Protein AF-A0A920MGE0-F1 (afdb_monomer_lite)

Radius of gyration: 15.02 Å; chains: 1; bounding box: 39×25×40 Å

Structure (mmCIF, N/CA/C/O backbone):
data_AF-A0A920MGE0-F1
#
_entry.id   AF-A0A920MGE0-F1
#
loop_
_atom_site.group_PDB
_atom_site.id
_atom_site.type_symbol
_atom_site.label_atom_id
_atom_site.label_alt_id
_atom_site.label_comp_id
_atom_site.label_asym_id
_atom_site.label_entity_id
_atom_site.label_seq_id
_atom_site.pdbx_PDB_ins_code
_atom_site.Cartn_x
_atom_site.Cartn_y
_atom_site.Cartn_z
_atom_site.occupancy
_atom_site.B_iso_or_equiv
_atom_site.auth_seq_id
_atom_site.auth_comp_id
_atom_site.auth_asym_id
_atom_site.auth_atom_id
_atom_site.pdbx_PDB_model_num
ATOM 1 N N . MET A 1 1 ? 4.676 -15.559 -2.197 1.00 35.34 1 MET A N 1
ATOM 2 C CA . MET A 1 1 ? 5.300 -14.277 -1.804 1.00 35.34 1 MET A CA 1
ATOM 3 C C . MET A 1 1 ? 4.805 -13.915 -0.406 1.00 35.34 1 MET A C 1
ATOM 5 O O . MET A 1 1 ? 3.692 -13.423 -0.258 1.00 35.34 1 MET A O 1
ATOM 9 N N . HIS A 1 2 ? 5.566 -14.296 0.622 1.00 36.97 2 HIS A N 1
ATOM 10 C CA . HIS A 1 2 ? 5.294 -13.947 2.019 1.00 36.97 2 HIS A CA 1
ATOM 11 C C . HIS A 1 2 ? 6.057 -12.651 2.295 1.00 36.97 2 HIS A C 1
ATOM 13 O O . HIS A 1 2 ? 7.283 -12.652 2.259 1.00 36.97 2 HIS A O 1
ATOM 19 N N . ILE A 1 3 ? 5.346 -11.535 2.450 1.00 47.34 3 ILE A N 1
ATOM 20 C CA . ILE A 1 3 ? 5.971 -10.255 2.78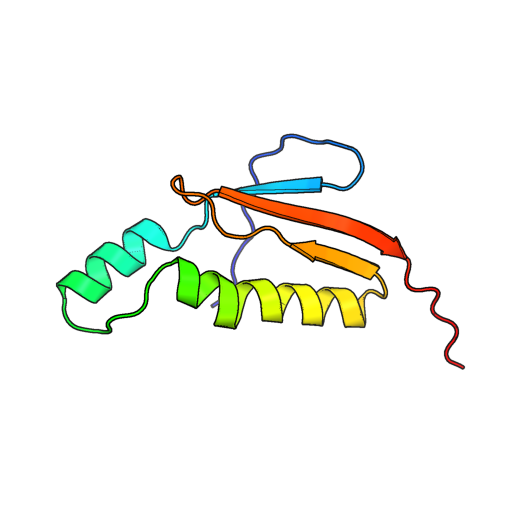9 1.00 47.34 3 ILE A CA 1
ATOM 21 C C . ILE A 1 3 ? 6.224 -10.304 4.297 1.00 47.34 3 ILE A C 1
ATOM 23 O O . ILE A 1 3 ? 5.297 -10.121 5.085 1.00 47.34 3 ILE A O 1
ATOM 27 N N . SER A 1 4 ? 7.449 -10.631 4.705 1.00 35.28 4 SER A N 1
ATOM 28 C CA . SER A 1 4 ? 7.861 -10.467 6.098 1.00 35.28 4 SER A CA 1
ATOM 29 C C . SER A 1 4 ? 8.002 -8.973 6.364 1.00 35.28 4 SER A C 1
ATOM 31 O O . SER A 1 4 ? 8.847 -8.300 5.783 1.00 35.28 4 SER A O 1
ATOM 33 N N . PHE A 1 5 ? 7.111 -8.449 7.193 1.00 42.84 5 PHE A N 1
ATOM 34 C CA . PHE A 1 5 ? 6.998 -7.037 7.527 1.00 42.84 5 PHE A CA 1
ATOM 35 C C . PHE A 1 5 ? 8.175 -6.619 8.422 1.00 42.84 5 PHE A C 1
ATOM 37 O O . PHE A 1 5 ? 8.156 -6.861 9.627 1.00 42.84 5 PHE A O 1
ATOM 44 N N . PHE A 1 6 ? 9.223 -6.046 7.828 1.00 39.38 6 PHE A N 1
ATOM 45 C CA . PHE A 1 6 ? 10.302 -5.387 8.562 1.00 39.38 6 PHE A CA 1
ATOM 46 C C . PHE A 1 6 ? 9.898 -3.922 8.752 1.00 39.38 6 PHE A C 1
ATOM 48 O O . PHE A 1 6 ? 10.027 -3.108 7.845 1.00 39.38 6 PHE A O 1
ATOM 55 N N . LEU A 1 7 ? 9.281 -3.629 9.894 1.00 44.84 7 LEU A N 1
ATOM 56 C CA . LEU A 1 7 ? 8.856 -2.284 10.263 1.00 44.84 7 LEU A CA 1
ATOM 57 C C . LEU A 1 7 ? 9.955 -1.580 11.049 1.00 44.84 7 LEU A C 1
ATOM 59 O O . LEU A 1 7 ? 10.228 -1.976 12.185 1.00 44.84 7 LEU A O 1
ATOM 63 N N . ASP A 1 8 ? 10.4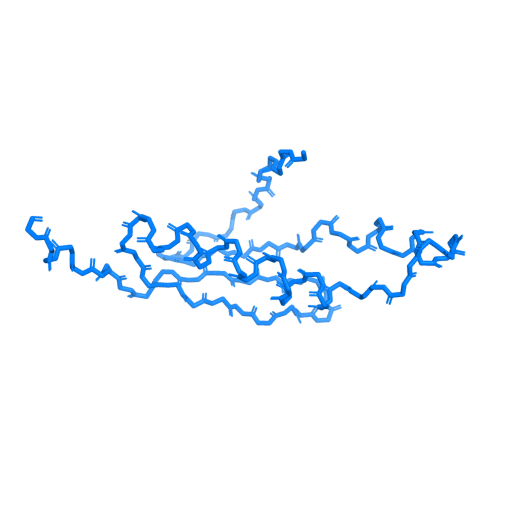90 -0.496 10.499 1.00 39.84 8 ASP A N 1
ATOM 64 C CA . ASP A 1 8 ? 11.139 0.513 11.329 1.00 39.84 8 ASP A CA 1
ATOM 65 C C . ASP A 1 8 ? 10.083 1.225 12.187 1.00 39.84 8 ASP A C 1
ATOM 67 O O . ASP A 1 8 ? 8.971 1.527 11.750 1.00 39.84 8 ASP A O 1
ATOM 71 N N . LYS A 1 9 ? 10.394 1.375 13.475 1.00 44.50 9 LYS A N 1
ATOM 72 C CA . LYS A 1 9 ? 9.413 1.593 14.543 1.00 44.50 9 LYS A CA 1
ATOM 73 C C . LYS A 1 9 ? 9.472 3.035 15.045 1.00 44.50 9 LYS A C 1
ATOM 75 O O . LYS A 1 9 ? 10.236 3.332 15.956 1.00 44.50 9 LYS A O 1
ATOM 80 N N . GLU A 1 10 ? 8.581 3.890 14.549 1.00 42.88 10 GLU A N 1
ATOM 81 C CA . GLU A 1 10 ? 8.177 5.117 15.246 1.00 42.88 10 GLU A CA 1
ATOM 82 C C . GLU A 1 10 ? 6.745 4.914 15.764 1.00 42.88 10 GLU A C 1
ATOM 84 O O . GLU A 1 10 ? 5.811 4.685 14.999 1.00 42.88 10 GLU A O 1
ATOM 89 N N . ASN A 1 11 ? 6.592 4.834 17.085 1.00 46.00 11 ASN A N 1
ATOM 90 C CA . ASN A 1 11 ? 5.415 4.260 17.739 1.00 46.00 11 ASN A CA 1
ATOM 91 C C . ASN A 1 11 ? 4.518 5.391 18.271 1.00 46.00 11 ASN A C 1
ATOM 93 O O . ASN A 1 11 ? 4.711 5.843 19.398 1.00 46.00 11 ASN A O 1
ATOM 97 N N . SER A 1 12 ? 3.557 5.854 17.468 1.00 50.88 12 SER A N 1
ATOM 98 C CA . SER A 1 12 ? 2.420 6.653 17.949 1.00 50.88 12 SER A CA 1
ATOM 99 C C . SER A 1 12 ? 1.179 5.750 18.060 1.00 50.88 12 SER A C 1
ATOM 101 O O . SER A 1 12 ? 1.085 4.740 17.366 1.00 50.88 12 SER A O 1
ATOM 103 N N . GLU A 1 13 ? 0.258 6.059 18.981 1.00 62.25 13 GLU A N 1
ATOM 104 C CA . GLU A 1 13 ? -0.708 5.138 19.629 1.00 62.25 13 GLU A CA 1
ATOM 105 C C . GLU A 1 13 ? -1.569 4.205 18.745 1.00 62.25 13 GLU A C 1
ATOM 107 O O . GLU A 1 13 ? -2.172 3.274 19.273 1.00 62.25 13 GLU A O 1
ATOM 112 N N . ALA A 1 14 ? -1.625 4.384 17.426 1.00 74.56 14 ALA A N 1
ATOM 113 C CA . ALA A 1 14 ? -2.294 3.455 16.509 1.00 74.56 14 ALA A CA 1
ATOM 114 C C . ALA A 1 14 ? -1.821 3.589 15.051 1.00 74.56 14 ALA A C 1
ATOM 116 O O . ALA A 1 14 ? -2.482 3.074 14.145 1.00 74.56 14 ALA A O 1
ATOM 117 N N . GLU A 1 15 ? -0.718 4.303 14.808 1.00 80.94 15 GLU A N 1
ATOM 118 C CA . GLU A 1 15 ? -0.205 4.591 13.470 1.00 80.94 15 GLU A CA 1
ATOM 119 C C . GLU A 1 15 ? 1.114 3.851 13.245 1.00 80.94 15 GLU A C 1
ATOM 121 O O . GLU A 1 15 ? 1.970 3.768 14.126 1.00 80.94 15 GLU A O 1
ATOM 126 N N . ARG A 1 16 ? 1.282 3.301 12.048 1.00 80.56 16 ARG A N 1
ATOM 127 C CA . ARG A 1 16 ? 2.526 2.687 11.594 1.00 80.56 16 ARG A CA 1
ATOM 128 C C . ARG A 1 16 ? 2.917 3.302 10.274 1.00 80.56 16 ARG A C 1
ATOM 130 O O . ARG A 1 16 ? 2.073 3.416 9.390 1.00 80.56 16 ARG A O 1
ATOM 137 N N . ARG A 1 17 ? 4.194 3.642 10.140 1.00 85.06 17 ARG A N 1
ATOM 138 C CA . ARG A 1 17 ? 4.774 4.179 8.910 1.00 85.06 17 ARG A CA 1
ATOM 139 C C . ARG A 1 17 ? 5.908 3.287 8.445 1.00 85.06 17 ARG A C 1
ATOM 141 O O . ARG A 1 17 ? 6.615 2.724 9.276 1.00 85.06 17 ARG A O 1
ATOM 148 N N . TRP A 1 18 ? 6.056 3.135 7.139 1.00 83.75 18 TRP A N 1
ATOM 149 C CA . TRP A 1 18 ? 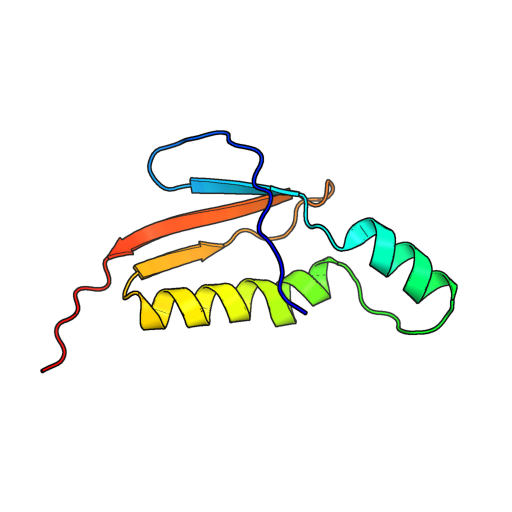7.162 2.397 6.540 1.00 83.75 18 TRP A CA 1
ATOM 150 C C . TRP A 1 18 ? 7.389 2.852 5.101 1.00 83.75 18 T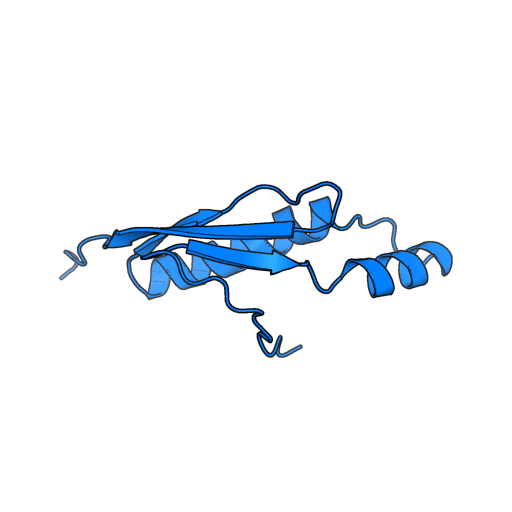RP A C 1
ATOM 152 O O . TRP A 1 18 ? 6.481 3.370 4.452 1.00 83.75 18 TRP A O 1
ATOM 162 N N . THR A 1 19 ? 8.593 2.615 4.590 1.00 85.44 19 THR A N 1
ATOM 163 C CA . THR A 1 19 ? 8.916 2.813 3.175 1.00 85.44 19 THR A CA 1
ATOM 164 C C . THR A 1 19 ? 8.486 1.592 2.373 1.00 85.44 19 THR A C 1
ATOM 166 O O . THR A 1 19 ? 8.767 0.452 2.757 1.00 85.44 19 THR A O 1
ATOM 169 N N . SER A 1 20 ? 7.799 1.810 1.256 1.00 83.19 20 SER A N 1
ATOM 170 C CA . SER A 1 20 ? 7.397 0.743 0.348 1.00 83.19 20 SER A CA 1
ATOM 171 C C . SER A 1 20 ? 8.621 -0.067 -0.124 1.00 83.19 20 SER A C 1
ATOM 173 O O . SER A 1 20 ? 9.629 0.503 -0.538 1.00 83.19 20 SER A O 1
ATOM 175 N N . PRO A 1 21 ? 8.571 -1.412 -0.070 1.00 82.12 21 PRO A N 1
ATOM 176 C CA . PRO A 1 21 ? 9.718 -2.252 -0.412 1.00 82.12 21 PRO A CA 1
ATOM 177 C C . PRO A 1 21 ? 9.871 -2.482 -1.926 1.00 82.12 21 PRO A C 1
ATOM 179 O O . PRO A 1 21 ? 10.743 -3.249 -2.338 1.00 82.12 21 PRO A O 1
ATOM 182 N N . PHE A 1 22 ? 8.997 -1.904 -2.757 1.00 83.50 22 PHE A N 1
ATOM 183 C CA . PHE A 1 22 ? 8.898 -2.251 -4.176 1.00 83.50 22 PHE A CA 1
ATOM 184 C C . PHE A 1 22 ? 9.711 -1.344 -5.096 1.00 83.50 22 PHE A C 1
ATOM 186 O O . PHE A 1 22 ? 10.048 -1.802 -6.185 1.00 83.50 22 PHE A O 1
ATOM 193 N N . GLY A 1 23 ? 10.078 -0.131 -4.672 1.00 83.88 23 GLY A N 1
ATOM 194 C CA . GLY A 1 23 ? 10.733 0.869 -5.521 1.00 83.88 23 GLY A CA 1
ATOM 195 C C . GLY A 1 23 ? 11.922 0.325 -6.312 1.00 83.88 23 GLY A C 1
ATOM 196 O O . GLY A 1 23 ? 11.917 0.365 -7.541 1.00 83.88 23 GLY A O 1
ATOM 197 N N . LEU A 1 24 ? 12.887 -0.304 -5.630 1.00 85.69 24 LEU A N 1
ATOM 198 C CA . LEU A 1 24 ? 14.086 -0.856 -6.277 1.00 85.69 24 LEU A CA 1
ATOM 199 C C . LEU A 1 24 ? 13.758 -1.963 -7.296 1.00 85.69 24 LEU A C 1
ATOM 201 O O . LEU A 1 24 ? 14.343 -2.034 -8.375 1.00 85.69 24 LEU A O 1
ATOM 205 N N . ILE A 1 25 ? 12.825 -2.856 -6.958 1.00 86.69 25 ILE A N 1
ATOM 206 C CA . ILE A 1 25 ? 12.467 -3.987 -7.824 1.00 86.69 25 ILE A CA 1
ATOM 207 C C . ILE A 1 25 ? 11.677 -3.489 -9.037 1.00 86.69 25 ILE A C 1
ATOM 209 O O . ILE A 1 25 ? 11.944 -3.933 -10.155 1.00 86.69 25 ILE A O 1
ATOM 213 N N . LEU A 1 26 ? 10.739 -2.562 -8.841 1.00 87.50 26 LEU A N 1
ATOM 214 C CA . LEU A 1 26 ? 9.944 -1.976 -9.920 1.00 87.50 26 LEU A CA 1
ATOM 215 C C . LEU A 1 26 ? 10.827 -1.198 -10.895 1.00 87.50 26 LEU A C 1
ATOM 217 O O . LEU A 1 26 ? 10.706 -1.395 -12.099 1.00 87.50 26 LEU A O 1
ATOM 221 N N . GLU A 1 27 ? 11.783 -0.410 -10.400 1.00 88.38 27 GLU A N 1
ATOM 222 C CA . GLU A 1 27 ? 12.730 0.312 -11.256 1.00 88.38 27 GLU A CA 1
ATOM 223 C C . GLU A 1 27 ? 13.486 -0.647 -12.193 1.00 88.38 27 GLU A C 1
ATOM 225 O O . GLU A 1 27 ? 13.554 -0.440 -13.409 1.00 88.38 27 GLU A O 1
ATOM 230 N N . HIS A 1 28 ? 14.021 -1.743 -11.650 1.00 89.69 28 HIS A N 1
ATOM 231 C CA . HIS A 1 28 ? 14.763 -2.717 -12.445 1.00 89.69 28 HIS A CA 1
ATOM 232 C C . HIS A 1 28 ? 13.878 -3.488 -13.430 1.00 89.69 28 HIS A C 1
ATOM 234 O O . HIS A 1 28 ? 14.281 -3.701 -14.573 1.00 89.69 28 HIS A O 1
ATOM 240 N N . THR A 1 29 ? 12.690 -3.913 -13.012 1.00 89.12 29 THR A N 1
ATOM 241 C CA . THR A 1 29 ? 11.778 -4.730 -13.834 1.00 89.12 29 THR A CA 1
ATOM 242 C C . THR A 1 29 ? 11.116 -3.920 -14.953 1.00 89.12 29 THR A C 1
ATOM 244 O O . THR A 1 29 ? 11.018 -4.423 -16.077 1.00 89.12 29 THR A O 1
ATOM 247 N N . VAL A 1 30 ? 10.790 -2.643 -14.710 1.00 90.69 30 VAL A N 1
ATOM 248 C CA . VAL A 1 30 ? 10.362 -1.687 -15.749 1.00 90.69 30 VAL A CA 1
ATOM 249 C C . VAL A 1 30 ? 11.486 -1.447 -16.754 1.00 90.69 30 VAL A C 1
ATOM 251 O O . VAL A 1 30 ? 11.263 -1.535 -17.961 1.00 90.69 30 VAL A O 1
ATOM 254 N N . ARG A 1 31 ? 12.727 -1.235 -16.289 1.00 89.06 31 ARG A N 1
ATOM 255 C CA . ARG A 1 31 ? 13.889 -1.058 -17.182 1.00 89.06 31 ARG A CA 1
ATOM 256 C C . ARG A 1 31 ? 14.152 -2.282 -18.062 1.00 89.06 31 ARG A C 1
ATOM 258 O O . ARG A 1 31 ? 14.644 -2.142 -19.178 1.00 89.06 31 ARG A O 1
ATOM 265 N N . LEU A 1 32 ? 13.841 -3.477 -17.564 1.00 92.38 32 LEU A N 1
ATOM 266 C CA . LEU A 1 32 ? 13.934 -4.730 -18.317 1.00 92.38 32 LEU A CA 1
ATOM 267 C C . LEU A 1 32 ? 12.744 -4.963 -19.264 1.00 92.38 32 LEU A C 1
ATOM 269 O O . LEU A 1 32 ? 12.745 -5.956 -19.988 1.00 92.38 32 LEU A O 1
ATOM 273 N N . GLY A 1 33 ? 11.743 -4.078 -19.269 1.00 90.00 33 GLY A N 1
ATOM 274 C CA . GLY A 1 33 ? 10.560 -4.180 -20.122 1.00 90.00 33 GLY A CA 1
ATOM 275 C C . GLY A 1 33 ? 9.591 -5.287 -19.707 1.00 90.00 33 GLY A C 1
ATOM 276 O O . GLY A 1 33 ? 8.835 -5.773 -20.545 1.00 90.00 33 GLY A O 1
ATOM 277 N N . GLN A 1 34 ? 9.619 -5.725 -18.443 1.00 89.38 34 GLN A N 1
ATOM 278 C CA . GLN A 1 34 ? 8.716 -6.774 -17.956 1.00 89.38 34 GLN A CA 1
ATOM 279 C C . GLN A 1 34 ? 7.287 -6.262 -17.729 1.00 89.38 34 GLN A C 1
ATOM 281 O O . GLN A 1 34 ? 6.338 -7.028 -17.888 1.00 89.38 34 GLN A O 1
ATOM 286 N N . HIS A 1 35 ? 7.140 -4.989 -17.352 1.00 90.50 35 HIS A N 1
ATOM 287 C CA . HIS A 1 35 ? 5.868 -4.290 -17.157 1.00 90.50 35 HIS A CA 1
ATOM 288 C C . HIS A 1 35 ? 6.084 -2.769 -17.107 1.00 90.50 35 HIS A C 1
ATOM 290 O O . HIS A 1 35 ? 7.219 -2.296 -17.095 1.00 90.50 35 HIS A O 1
ATOM 296 N N . ASP A 1 36 ? 4.993 -2.018 -17.005 1.00 89.62 36 ASP A N 1
ATOM 297 C CA . ASP A 1 36 ? 4.923 -0.560 -16.849 1.00 89.62 36 ASP A CA 1
ATOM 298 C C . ASP A 1 36 ? 4.377 -0.117 -15.477 1.00 89.62 36 ASP A C 1
ATOM 300 O O . ASP A 1 36 ? 4.177 1.072 -15.248 1.00 89.62 36 ASP A O 1
ATOM 304 N N . LEU A 1 37 ? 4.186 -1.065 -14.547 1.00 88.19 37 LEU A N 1
ATOM 305 C CA . LEU A 1 37 ? 3.657 -0.792 -13.209 1.00 88.19 37 LEU A CA 1
ATOM 306 C C . LEU A 1 37 ? 4.517 0.197 -12.417 1.00 88.19 37 LEU A C 1
ATOM 308 O O . LEU A 1 37 ? 5.724 0.006 -12.238 1.00 88.19 37 LEU A O 1
ATOM 312 N N . THR A 1 38 ? 3.844 1.189 -11.849 1.00 88.38 38 THR A N 1
ATOM 313 C CA . THR A 1 38 ? 4.407 2.153 -10.904 1.00 88.38 38 THR A CA 1
ATOM 314 C C . THR A 1 38 ? 4.205 1.710 -9.458 1.00 88.38 38 THR A C 1
ATOM 316 O O . THR A 1 38 ? 3.312 0.927 -9.125 1.00 88.38 38 THR A O 1
ATOM 319 N N . GLU A 1 39 ? 5.016 2.252 -8.551 1.00 86.69 39 GLU A N 1
ATOM 320 C CA . GLU A 1 39 ? 4.899 1.942 -7.124 1.00 86.69 39 GLU A CA 1
ATOM 321 C C . GLU A 1 39 ? 3.569 2.422 -6.526 1.00 86.69 39 GLU A C 1
ATOM 323 O O . GLU A 1 39 ? 2.971 1.737 -5.696 1.00 86.69 39 GLU A O 1
ATOM 328 N N . LYS A 1 40 ? 3.050 3.546 -7.032 1.00 88.69 40 LYS A N 1
ATOM 329 C CA . LYS A 1 40 ? 1.710 4.042 -6.707 1.00 88.69 40 LYS A CA 1
ATOM 330 C C . LYS A 1 40 ? 0.627 3.053 -7.112 1.00 88.69 40 LYS A C 1
ATOM 332 O O . LYS A 1 40 ? -0.252 2.755 -6.308 1.00 88.69 40 LYS A O 1
ATOM 337 N N . GLU A 1 41 ? 0.699 2.523 -8.330 1.00 89.12 41 GLU A N 1
ATOM 338 C CA . GLU A 1 41 ? -0.265 1.521 -8.776 1.00 89.12 41 GLU A CA 1
ATOM 339 C C . GLU A 1 41 ? -0.184 0.291 -7.883 1.00 89.12 41 GLU A C 1
ATOM 341 O O . GLU A 1 41 ? -1.201 -0.092 -7.318 1.00 89.12 41 GLU A O 1
ATOM 346 N N . VAL A 1 42 ? 1.007 -0.268 -7.648 1.00 89.50 42 VAL A N 1
ATOM 347 C CA . VAL A 1 42 ? 1.179 -1.419 -6.742 1.00 89.50 42 VAL A CA 1
ATOM 348 C C . VAL A 1 42 ? 0.580 -1.148 -5.357 1.00 89.50 42 VAL A C 1
ATOM 350 O O . VAL A 1 42 ? -0.109 -2.013 -4.801 1.00 89.50 42 VAL A O 1
ATOM 353 N N . HIS A 1 43 ? 0.775 0.053 -4.813 1.00 90.19 43 HIS A N 1
ATOM 354 C CA . HIS A 1 43 ? 0.169 0.456 -3.545 1.00 90.19 43 HIS A CA 1
ATOM 355 C C . HIS A 1 43 ? -1.368 0.447 -3.602 1.00 90.19 43 HIS A C 1
ATOM 357 O O . HIS A 1 43 ? -2.021 -0.163 -2.748 1.00 90.19 43 HIS A O 1
ATOM 363 N N . ASP A 1 44 ? -1.956 1.035 -4.641 1.00 89.94 44 ASP A N 1
ATOM 364 C CA . ASP A 1 44 ? -3.407 1.169 -4.792 1.00 89.94 44 ASP A CA 1
ATOM 365 C C . ASP A 1 44 ? -4.111 -0.160 -5.114 1.00 89.94 44 ASP A C 1
ATOM 367 O O . ASP A 1 44 ? -5.122 -0.506 -4.490 1.00 89.94 44 ASP A O 1
ATOM 371 N N . ILE A 1 45 ? -3.589 -0.940 -6.067 1.00 90.50 45 ILE A N 1
ATOM 372 C CA . ILE A 1 45 ? -4.213 -2.207 -6.478 1.00 90.50 45 ILE A CA 1
ATOM 373 C C . ILE A 1 45 ? -3.930 -3.355 -5.516 1.00 90.50 45 ILE A C 1
ATOM 375 O O . ILE A 1 45 ? -4.747 -4.279 -5.456 1.00 90.50 45 ILE A O 1
ATOM 379 N N . TRP A 1 46 ? -2.825 -3.323 -4.766 1.00 88.06 46 TRP A N 1
ATOM 380 C CA . TRP A 1 46 ? -2.418 -4.465 -3.949 1.00 88.06 46 TRP A CA 1
ATOM 381 C C . TRP A 1 46 ? -2.325 -4.159 -2.459 1.00 88.06 46 TRP A C 1
ATOM 383 O O . TRP A 1 46 ? -2.986 -4.837 -1.671 1.00 88.06 46 TRP A O 1
ATOM 393 N N . ILE A 1 47 ? -1.556 -3.148 -2.051 1.00 88.19 47 ILE A N 1
ATOM 394 C CA . ILE A 1 47 ? -1.299 -2.882 -0.627 1.00 88.19 47 ILE A CA 1
ATOM 395 C C . ILE A 1 47 ? -2.570 -2.425 0.087 1.00 88.19 47 ILE A C 1
ATOM 397 O O . ILE A 1 47 ? -2.991 -3.082 1.044 1.00 88.19 47 ILE A O 1
ATOM 401 N N . LYS A 1 48 ? -3.243 -1.380 -0.412 1.00 90.88 48 LYS A N 1
ATOM 402 C CA . LYS A 1 48 ? -4.502 -0.884 0.170 1.00 90.88 48 LYS A CA 1
ATOM 403 C C . LYS A 1 48 ? -5.564 -1.979 0.237 1.00 90.88 48 LYS A C 1
ATOM 405 O O . LYS A 1 48 ? -6.167 -2.197 1.286 1.00 90.88 48 LYS A O 1
ATOM 410 N N . LYS A 1 49 ? -5.752 -2.731 -0.855 1.00 90.56 49 LYS A N 1
ATOM 411 C CA . LYS A 1 49 ? -6.718 -3.844 -0.893 1.00 90.56 49 LYS A CA 1
ATOM 412 C C . LYS A 1 49 ? -6.394 -4.926 0.133 1.00 90.56 49 LYS A C 1
ATOM 414 O O . LYS A 1 49 ? -7.292 -5.403 0.821 1.00 90.56 49 LYS A O 1
ATOM 419 N N . ARG A 1 50 ? -5.120 -5.304 0.255 1.00 89.44 50 ARG A N 1
ATOM 420 C CA . ARG A 1 50 ? -4.676 -6.345 1.186 1.00 89.44 50 ARG A CA 1
ATOM 421 C C . ARG A 1 50 ? -4.887 -5.933 2.640 1.00 89.44 50 ARG A C 1
ATOM 423 O O . ARG A 1 50 ? -5.374 -6.740 3.426 1.00 89.44 50 ARG A O 1
ATOM 430 N N . PHE A 1 51 ? -4.546 -4.698 2.996 1.00 87.88 51 PHE A N 1
ATOM 431 C CA . PHE A 1 51 ? -4.757 -4.201 4.355 1.00 87.88 51 PHE A CA 1
ATOM 432 C C . PHE A 1 51 ? -6.238 -4.045 4.692 1.00 87.88 51 PHE A C 1
ATOM 434 O O . PHE A 1 51 ? -6.628 -4.450 5.781 1.00 87.88 51 PHE A O 1
ATOM 441 N N . ASN A 1 52 ? -7.073 -3.582 3.757 1.00 88.75 52 ASN A N 1
ATOM 442 C CA . ASN A 1 52 ? -8.524 -3.543 3.959 1.00 88.75 52 ASN A CA 1
ATOM 443 C C . ASN A 1 52 ? -9.126 -4.942 4.167 1.00 88.75 52 ASN A C 1
ATOM 445 O O . ASN A 1 52 ? -9.947 -5.120 5.059 1.00 88.75 52 ASN A O 1
ATOM 449 N N . ALA A 1 53 ? -8.669 -5.955 3.423 1.00 88.50 53 ALA A N 1
ATOM 450 C CA . ALA A 1 53 ? -9.117 -7.334 3.637 1.00 88.50 53 ALA A CA 1
ATOM 451 C C . ALA A 1 53 ? -8.728 -7.863 5.032 1.00 88.50 53 ALA A C 1
ATOM 453 O O . ALA A 1 53 ? -9.519 -8.537 5.687 1.00 88.50 53 ALA A O 1
ATOM 454 N N . PHE A 1 54 ? -7.526 -7.538 5.525 1.00 84.69 54 PHE A N 1
ATOM 455 C CA . PHE A 1 54 ? -7.144 -7.877 6.901 1.00 84.69 54 PHE A CA 1
ATOM 456 C C . PHE A 1 54 ? -7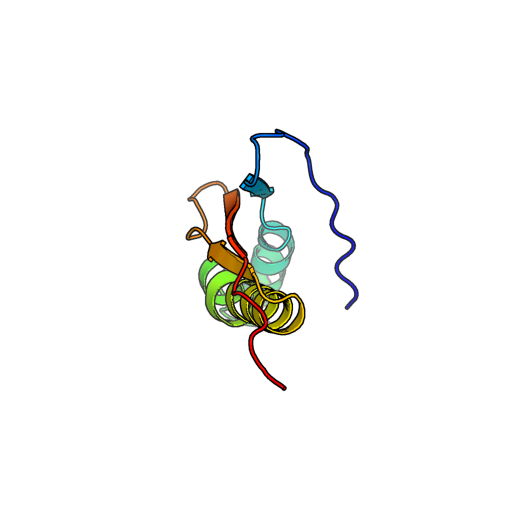.962 -7.106 7.941 1.00 84.69 54 PHE A C 1
ATOM 458 O O . PHE A 1 54 ? -8.348 -7.682 8.956 1.00 84.69 54 PHE A O 1
ATOM 465 N N . ALA A 1 55 ? -8.237 -5.829 7.687 1.00 85.56 55 ALA A N 1
ATOM 466 C CA . ALA A 1 55 ? -9.039 -4.966 8.545 1.00 85.56 55 ALA A CA 1
ATOM 467 C C . ALA A 1 55 ? -10.462 -5.515 8.730 1.00 85.56 55 ALA A C 1
ATOM 469 O O . ALA A 1 55 ? -10.951 -5.589 9.855 1.00 85.56 55 ALA A O 1
ATOM 470 N N . GLU A 1 56 ? -11.078 -5.988 7.642 1.00 85.88 56 GLU A N 1
ATOM 471 C CA . GLU A 1 56 ? -12.400 -6.621 7.649 1.00 85.88 56 GLU A CA 1
ATOM 472 C C . GLU A 1 56 ? -12.424 -7.889 8.514 1.00 85.88 56 GLU A C 1
ATOM 474 O O . GLU A 1 56 ? -13.324 -8.059 9.334 1.00 85.88 56 GLU A O 1
ATOM 479 N N . VAL A 1 57 ? -11.405 -8.747 8.395 1.00 87.00 57 VAL A N 1
ATOM 480 C CA . VAL A 1 57 ? -11.299 -9.985 9.189 1.00 87.00 57 VAL A CA 1
ATOM 481 C C . VAL A 1 57 ? -11.058 -9.697 10.674 1.00 87.00 57 VAL A C 1
ATOM 483 O O . VAL A 1 57 ? -11.581 -10.405 11.531 1.00 87.00 57 VAL A O 1
ATOM 486 N N . ILE A 1 58 ? -10.257 -8.676 10.988 1.00 81.81 58 ILE A N 1
ATOM 487 C CA . ILE A 1 58 ? -9.907 -8.303 12.369 1.00 81.81 58 ILE A CA 1
ATOM 488 C C . ILE A 1 58 ? -11.004 -7.429 13.011 1.00 81.81 58 ILE A C 1
ATOM 490 O O . ILE A 1 58 ? -11.038 -7.286 14.232 1.00 81.81 58 ILE A O 1
ATOM 494 N N . GLY A 1 59 ? -11.920 -6.867 12.216 1.00 80.75 59 GLY A N 1
ATOM 495 C CA . GLY A 1 59 ? -12.972 -5.974 12.698 1.00 80.75 59 GLY A CA 1
ATOM 496 C C . GLY A 1 59 ? -12.429 -4.610 13.123 1.00 80.75 59 GLY A C 1
ATOM 497 O O . GLY A 1 59 ? -12.804 -4.084 14.167 1.00 80.75 59 GLY A O 1
ATOM 498 N N . VAL A 1 60 ? -11.518 -4.026 12.345 1.00 81.94 60 VAL A N 1
ATOM 499 C CA . VAL A 1 60 ? -10.942 -2.697 12.608 1.00 81.94 60 VAL A CA 1
ATOM 500 C C . VAL A 1 60 ? -11.092 -1.836 11.363 1.00 81.94 60 VAL A C 1
ATOM 502 O O . VAL A 1 60 ? -10.949 -2.320 10.249 1.00 81.94 60 VAL A O 1
ATOM 505 N N . GLU A 1 61 ? -11.374 -0.552 11.542 1.00 84.56 61 GLU A N 1
ATOM 506 C CA . GLU A 1 61 ? -11.332 0.433 10.466 1.00 84.56 61 GLU A CA 1
ATOM 507 C C . GLU A 1 61 ? -9.906 0.985 10.340 1.00 84.56 61 GLU A C 1
ATOM 509 O O . GLU A 1 61 ? -9.333 1.465 11.326 1.00 84.56 61 GLU A O 1
ATOM 514 N N . LEU A 1 62 ? -9.328 0.898 9.139 1.00 87.44 62 LEU A N 1
ATOM 515 C CA . LEU A 1 62 ? -7.994 1.413 8.834 1.00 87.44 62 LEU A CA 1
ATOM 516 C C . LEU A 1 62 ? -8.083 2.630 7.913 1.00 87.44 62 LEU A C 1
ATOM 518 O O . LEU A 1 62 ? -8.766 2.602 6.893 1.00 87.44 62 LEU A O 1
ATOM 522 N N . GLU A 1 63 ? -7.313 3.659 8.237 1.00 89.25 63 GLU A N 1
ATOM 523 C CA . GLU A 1 63 ? -6.971 4.749 7.332 1.00 89.25 63 GLU A CA 1
ATOM 524 C C . GLU A 1 63 ? -5.582 4.461 6.758 1.00 89.25 63 GLU A C 1
ATOM 526 O O . GLU A 1 63 ? -4.628 4.244 7.508 1.00 89.25 63 GLU A O 1
ATOM 531 N N . ILE A 1 64 ? -5.477 4.397 5.431 1.00 90.06 64 ILE A N 1
ATOM 532 C CA . ILE A 1 64 ? -4.234 4.083 4.717 1.00 90.06 64 ILE A CA 1
ATOM 533 C C . ILE A 1 64 ? -3.869 5.299 3.873 1.00 90.06 64 ILE A C 1
ATOM 535 O O . ILE A 1 64 ? -4.674 5.715 3.036 1.00 90.06 64 ILE A O 1
ATOM 539 N N . SER A 1 65 ? -2.672 5.851 4.065 1.00 90.19 65 SER A N 1
ATOM 540 C CA . SER A 1 65 ? -2.212 6.995 3.280 1.00 90.19 65 SER A CA 1
ATOM 541 C C . SER A 1 65 ? -1.960 6.619 1.820 1.00 90.19 65 SER A C 1
ATOM 543 O O . SER A 1 65 ? -1.747 5.452 1.466 1.00 90.19 65 SER A O 1
ATOM 545 N N . ASP A 1 66 ? -1.918 7.632 0.960 1.00 90.62 66 ASP A N 1
ATOM 546 C CA . ASP A 1 66 ? -1.237 7.510 -0.325 1.00 90.62 66 ASP A CA 1
ATOM 547 C C . ASP A 1 66 ? 0.272 7.328 -0.113 1.00 90.62 66 ASP A C 1
ATOM 549 O O . ASP A 1 66 ? 0.801 7.612 0.967 1.00 90.62 66 ASP A O 1
ATOM 553 N N . ILE A 1 67 ? 0.950 6.817 -1.140 1.00 87.75 67 ILE A N 1
ATOM 554 C CA . ILE A 1 67 ? 2.407 6.718 -1.130 1.00 87.75 67 ILE A CA 1
ATOM 555 C C . 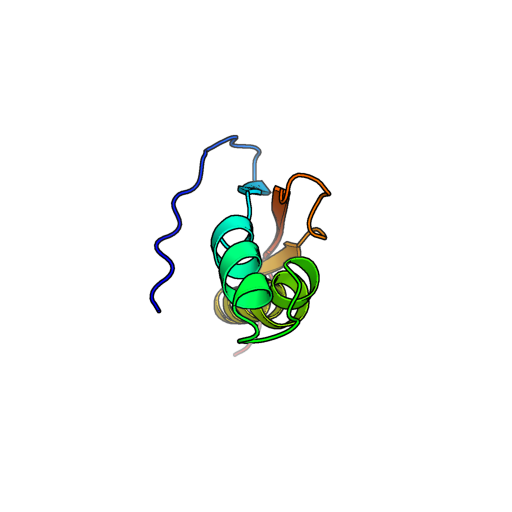ILE A 1 67 ? 3.015 8.114 -1.320 1.00 87.75 67 ILE A C 1
ATOM 557 O O . ILE A 1 67 ? 2.634 8.841 -2.241 1.00 87.75 67 ILE A O 1
ATOM 561 N N . GLY A 1 68 ? 3.924 8.493 -0.423 1.00 84.12 68 GLY A N 1
ATOM 562 C CA . GLY A 1 68 ? 4.711 9.720 -0.521 1.00 84.12 68 GLY A CA 1
ATOM 563 C C . GLY A 1 68 ? 5.733 9.666 -1.658 1.00 84.12 68 GLY A C 1
ATOM 564 O O . GLY A 1 68 ? 6.038 8.598 -2.188 1.00 84.12 68 GLY A O 1
ATOM 565 N N . GLU A 1 69 ? 6.293 10.820 -2.030 1.00 81.75 69 GLU A N 1
ATOM 566 C CA . GLU A 1 69 ? 7.348 10.911 -3.060 1.00 81.75 69 GLU A CA 1
ATOM 567 C C . GLU A 1 69 ? 8.633 10.160 -2.668 1.00 81.75 69 GLU A C 1
ATOM 569 O O . GLU A 1 69 ? 9.393 9.722 -3.527 1.00 81.75 69 GLU A O 1
ATOM 574 N N . ASP A 1 70 ? 8.853 9.977 -1.369 1.00 81.06 70 ASP A N 1
ATOM 575 C CA . ASP A 1 70 ? 9.934 9.197 -0.763 1.00 81.06 70 ASP A CA 1
ATOM 576 C C . ASP A 1 70 ? 9.588 7.703 -0.598 1.00 81.06 70 ASP A C 1
ATOM 578 O O . ASP A 1 70 ? 10.354 6.945 -0.000 1.00 81.06 70 ASP A O 1
ATOM 582 N N . GLY A 1 71 ? 8.427 7.271 -1.098 1.00 82.31 71 GLY A N 1
ATOM 583 C CA . GLY A 1 71 ? 7.928 5.909 -0.945 1.00 82.31 71 GLY A CA 1
ATOM 584 C C . GLY A 1 71 ? 7.325 5.619 0.432 1.00 82.31 71 GLY A C 1
ATOM 585 O O . GLY A 1 71 ? 7.004 4.461 0.713 1.00 82.31 71 GLY A O 1
ATOM 586 N N . MET A 1 72 ? 7.171 6.621 1.308 1.00 87.19 72 MET A N 1
ATOM 587 C CA . MET A 1 72 ? 6.590 6.423 2.636 1.00 87.19 72 MET A CA 1
ATOM 588 C C . MET A 1 72 ? 5.085 6.183 2.571 1.00 87.19 72 MET A C 1
ATOM 590 O O . MET A 1 72 ? 4.342 6.850 1.854 1.00 87.19 72 MET A O 1
ATOM 594 N N . VAL A 1 73 ? 4.633 5.234 3.379 1.00 88.75 73 VAL A N 1
ATOM 595 C CA . VAL A 1 73 ? 3.231 4.864 3.551 1.00 88.75 73 VAL A CA 1
ATOM 596 C C . VAL A 1 73 ? 2.925 4.836 5.041 1.00 88.75 73 VAL A C 1
ATOM 598 O O . VAL A 1 73 ? 3.754 4.393 5.840 1.00 88.75 73 VAL A O 1
ATOM 601 N N . SER A 1 74 ? 1.726 5.270 5.424 1.00 87.56 74 SER A N 1
ATOM 602 C CA . SER A 1 74 ? 1.205 5.105 6.774 1.00 87.56 74 SER A CA 1
ATOM 603 C C . SER A 1 74 ? -0.119 4.347 6.807 1.00 87.56 74 SER A C 1
ATOM 605 O O . SER A 1 74 ? -0.930 4.391 5.881 1.00 87.56 74 SER A O 1
ATOM 607 N N . ILE A 1 75 ? -0.325 3.620 7.902 1.00 87.62 75 ILE A N 1
ATOM 608 C CA . ILE A 1 75 ? -1.602 3.017 8.273 1.00 87.62 75 ILE A CA 1
ATOM 609 C C . ILE A 1 75 ? -1.929 3.415 9.692 1.00 87.62 75 ILE A C 1
ATOM 611 O O . ILE A 1 75 ? -1.101 3.253 10.589 1.00 87.62 75 ILE A O 1
ATOM 615 N N . LYS A 1 76 ? -3.170 3.836 9.902 1.00 86.94 76 LYS A N 1
ATOM 616 C CA . LYS A 1 76 ? -3.712 4.160 11.211 1.00 86.94 76 LYS A CA 1
ATOM 617 C C . LYS A 1 76 ? -4.977 3.361 11.478 1.00 86.94 76 LYS A C 1
ATOM 619 O O . LYS A 1 76 ? -5.896 3.365 10.666 1.00 86.94 76 LYS A O 1
ATOM 624 N N . ALA A 1 77 ? -5.047 2.700 12.630 1.00 82.88 77 ALA A N 1
ATOM 625 C CA . ALA A 1 77 ? -6.311 2.145 13.105 1.00 82.88 77 ALA A CA 1
ATOM 626 C C . ALA A 1 77 ? -7.170 3.274 13.686 1.00 82.88 77 ALA A C 1
ATOM 628 O O . ALA A 1 77 ? -6.740 3.981 14.598 1.00 82.88 77 ALA A O 1
ATOM 629 N N . VAL A 1 78 ? -8.370 3.463 13.137 1.00 78.75 78 VAL A N 1
ATOM 630 C CA . VAL A 1 78 ? -9.253 4.582 13.494 1.00 78.75 78 VAL A CA 1
ATOM 631 C C . VAL A 1 78 ? -10.226 4.160 14.589 1.00 78.75 78 VAL A C 1
ATOM 633 O O . VAL A 1 78 ? -10.352 4.861 15.595 1.00 78.75 78 VAL A O 1
ATOM 636 N N . LYS A 1 79 ? -10.903 3.014 14.425 1.00 70.75 79 LYS A N 1
ATOM 637 C CA . LYS A 1 79 ? -11.880 2.471 15.386 1.00 70.75 79 LYS A CA 1
ATOM 638 C C . LYS A 1 79 ? -11.956 0.943 15.300 1.00 70.75 79 LYS A C 1
ATOM 640 O O . LYS A 1 79 ? -11.801 0.391 14.211 1.00 70.75 79 LYS A O 1
ATOM 645 N N . PRO A 1 80 ? -12.268 0.244 16.403 1.00 66.69 80 PRO A N 1
ATOM 646 C CA . PRO A 1 80 ? -12.816 -1.101 16.315 1.00 66.69 80 PRO A CA 1
ATOM 647 C C . PRO A 1 80 ? -14.167 -1.024 15.595 1.00 66.69 80 PRO A C 1
ATOM 649 O O . PRO A 1 80 ? -15.054 -0.277 16.017 1.00 66.69 80 PRO A O 1
ATOM 652 N N . ILE A 1 81 ? -14.343 -1.799 14.531 1.00 59.53 81 ILE A N 1
ATOM 653 C CA . ILE A 1 81 ? -15.675 -2.115 14.024 1.00 59.53 81 ILE A CA 1
ATOM 654 C C . ILE A 1 81 ? -16.259 -3.031 15.093 1.00 59.53 81 ILE A C 1
ATOM 656 O O . ILE A 1 81 ? -15.776 -4.147 15.283 1.00 59.53 81 ILE A O 1
ATOM 660 N N . SER A 1 82 ? -17.235 -2.547 15.869 1.00 51.34 82 SER A N 1
ATOM 661 C CA . SER A 1 82 ? -17.880 -3.400 16.861 1.00 51.34 82 SER A CA 1
ATOM 662 C C . SER A 1 82 ? -18.404 -4.638 16.135 1.00 51.34 82 SER A C 1
ATOM 664 O O . SER A 1 82 ? -19.242 -4.549 15.237 1.00 51.34 82 SER A O 1
ATOM 666 N N . MET A 1 83 ? -17.863 -5.808 16.478 1.00 48.03 83 MET A N 1
ATOM 667 C CA . MET A 1 83 ? -18.386 -7.078 15.994 1.00 48.03 83 MET A CA 1
ATOM 668 C C . MET A 1 83 ? -19.733 -7.323 16.678 1.00 48.03 83 MET A C 1
ATOM 670 O O . MET A 1 83 ? -19.850 -8.094 17.622 1.00 48.03 83 MET A O 1
ATOM 674 N N . ALA A 1 84 ? -20.762 -6.623 16.212 1.00 45.00 84 ALA A N 1
ATOM 675 C CA . ALA A 1 84 ? -22.148 -7.004 16.385 1.00 45.00 84 ALA A CA 1
ATOM 676 C C . ALA A 1 84 ? -22.579 -7.741 15.116 1.00 45.00 84 ALA A C 1
ATOM 678 O O . ALA A 1 84 ? -23.323 -7.205 14.297 1.00 45.00 84 ALA A O 1
ATOM 679 N N . ARG A 1 85 ? -22.095 -8.972 14.933 1.00 40.56 85 ARG A N 1
ATOM 680 C CA . ARG A 1 85 ? -22.800 -9.970 14.124 1.00 40.56 85 ARG A CA 1
ATOM 681 C C . ARG A 1 85 ? -22.772 -11.314 14.846 1.00 40.56 85 ARG A C 1
ATOM 683 O O . ARG A 1 85 ? -21.730 -11.730 15.337 1.00 40.56 85 ARG A O 1
ATOM 690 N N . GLN A 1 86 ? -23.995 -11.828 14.960 1.00 36.19 86 GLN A N 1
ATOM 691 C CA . GLN A 1 86 ? -24.509 -12.970 15.714 1.00 36.19 86 GLN A CA 1
ATOM 692 C C . GLN A 1 86 ? -23.854 -14.298 15.353 1.00 36.19 86 GLN A C 1
ATOM 694 O O . GLN A 1 86 ? -23.429 -14.437 14.184 1.00 36.19 86 GLN A O 1
#

Foldseek 3Di:
DDPPDPFDDDDDPFKGKDADPCQVVCVVCVVVVVDDDDLQNCCVVPVVVVVVVVCVVQQWDKDKDGQDPRRMIMIGTDGRNPPPDD

Secondary structure (DSSP, 8-state):
-----------BTTEEEEE-TTHHHHHHHHHTTS----HHHHIIIIIHHHHHHHHHHHTEEEEEPPPPTTSEEEEEEEEE------

Sequence (86 aa):
MHISFFLDKENSEAERRWTSPFGLILEHTVRLGQHDLTEKEVHDIWIKKRFNAFAEVIGVELEISDIGEDGMVSIKAVKPISMARQ

pLDDT: mean 76.95, std 18.0, range [35.28, 92.38]